Protein AF-A0A1F8EH92-F1 (afdb_monomer)

Mean predicted aligned error: 10.74 Å

Foldseek 3Di:
DDDDDDDDDDDDDDDDDDDDPPPPPPVPPPFDADDPQVPFDFPDKDWFWKQFPNDTAIKIWIKTWDADLVQLKIKIKTFIADRVRHTFKIKIKIFHADADPPGHGDGDAIWIWMWTDDPNGTDTDDTCSPPDDPVVVQVCCCVPGVMHTD

Structure (mmCIF, N/CA/C/O backbone):
data_AF-A0A1F8EH92-F1
#
_entry.id   AF-A0A1F8EH92-F1
#
loop_
_atom_site.group_PDB
_atom_site.id
_atom_site.type_symbol
_atom_site.label_atom_id
_atom_site.label_alt_id
_atom_site.label_comp_id
_atom_site.label_asym_id
_atom_site.label_entity_id
_atom_site.label_seq_id
_atom_site.pdbx_PDB_ins_code
_atom_site.Cartn_x
_atom_site.Cartn_y
_atom_site.Cartn_z
_atom_site.occupancy
_atom_site.B_iso_or_equiv
_atom_site.auth_seq_id
_atom_site.auth_comp_id
_atom_site.auth_asym_id
_atom_site.auth_atom_id
_atom_site.pdbx_PDB_model_num
ATOM 1 N N . MET A 1 1 ? -76.618 -27.020 -15.361 1.00 40.56 1 MET A N 1
ATOM 2 C CA . MET A 1 1 ? -75.660 -28.144 -15.527 1.00 40.56 1 MET A CA 1
ATOM 3 C C . MET A 1 1 ? -74.790 -27.807 -16.740 1.00 40.56 1 MET A C 1
ATOM 5 O O . MET A 1 1 ? -75.367 -27.548 -17.780 1.00 40.56 1 MET A O 1
ATOM 9 N N . LYS A 1 2 ? -73.507 -27.416 -16.582 1.00 40.44 2 LYS A N 1
ATOM 10 C CA . LYS A 1 2 ? -72.281 -28.257 -16.734 1.00 40.44 2 LYS A CA 1
ATOM 11 C C . LYS A 1 2 ? -72.366 -29.180 -17.969 1.00 40.44 2 LYS A C 1
ATOM 13 O O . LYS A 1 2 ? -73.297 -29.967 -17.990 1.00 40.44 2 LYS A O 1
ATOM 18 N N . ARG A 1 3 ? -71.466 -29.241 -18.962 1.00 44.41 3 ARG A N 1
ATOM 19 C CA . ARG A 1 3 ? -70.130 -28.697 -19.355 1.00 44.41 3 ARG A CA 1
ATOM 20 C C . ARG A 1 3 ? -70.090 -28.797 -20.910 1.00 44.41 3 ARG A C 1
ATOM 22 O O . ARG A 1 3 ? -70.975 -29.442 -21.451 1.00 44.41 3 ARG A O 1
ATOM 29 N N . SER A 1 4 ? -69.206 -28.158 -21.683 1.00 43.81 4 SER A N 1
ATOM 30 C CA . SER A 1 4 ? -67.815 -28.574 -22.014 1.00 43.81 4 SER A CA 1
ATOM 31 C C . SER A 1 4 ? -67.431 -27.842 -23.327 1.00 43.81 4 SER A C 1
ATOM 33 O O . SER A 1 4 ? -68.280 -27.801 -24.208 1.00 43.81 4 SER A O 1
ATOM 35 N N . ASN A 1 5 ? -66.313 -27.118 -23.476 1.00 41.47 5 ASN A N 1
ATOM 36 C CA . 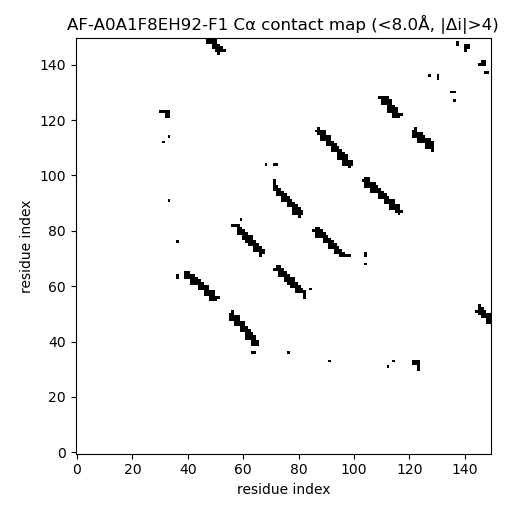ASN A 1 5 ? -64.908 -27.515 -23.751 1.00 41.47 5 ASN A CA 1
ATOM 37 C C . ASN A 1 5 ? -64.457 -27.038 -25.156 1.00 41.47 5 ASN A C 1
ATOM 39 O O . ASN A 1 5 ? -65.300 -26.861 -26.024 1.00 41.47 5 ASN A O 1
ATOM 43 N N . LEU A 1 6 ? -63.125 -26.946 -25.337 1.00 46.62 6 LEU A N 1
ATOM 44 C CA . LEU A 1 6 ? -62.305 -26.528 -26.502 1.00 46.62 6 LEU A CA 1
ATOM 45 C C . LEU A 1 6 ? -62.119 -25.002 -26.624 1.00 46.62 6 LEU A C 1
ATOM 47 O O . LEU A 1 6 ? -63.045 -24.301 -27.002 1.00 46.62 6 LEU A O 1
ATOM 51 N N . PHE A 1 7 ? -61.016 -24.372 -26.185 1.00 43.38 7 PHE A N 1
ATOM 52 C CA . PHE A 1 7 ? -59.586 -24.548 -26.529 1.00 43.38 7 PHE A CA 1
ATOM 53 C C . PHE A 1 7 ? -59.326 -24.610 -28.043 1.00 43.38 7 PHE A C 1
ATOM 55 O O . PHE A 1 7 ? -59.767 -25.555 -28.685 1.00 43.38 7 PHE A O 1
ATOM 62 N N . VAL A 1 8 ? -58.558 -23.649 -28.580 1.00 46.03 8 VAL A N 1
ATOM 63 C CA . VAL A 1 8 ? -57.207 -23.839 -29.167 1.00 46.03 8 VAL A CA 1
ATOM 64 C C . VAL A 1 8 ? -56.755 -22.575 -29.936 1.00 46.03 8 VAL A C 1
ATOM 66 O O . VAL A 1 8 ? -57.496 -22.074 -30.769 1.00 46.03 8 VAL A O 1
ATOM 69 N N . ALA A 1 9 ? -55.526 -22.133 -29.603 1.00 43.91 9 ALA A N 1
ATOM 70 C CA . ALA A 1 9 ? -54.449 -21.470 -30.378 1.00 43.91 9 ALA A CA 1
ATOM 71 C C . ALA A 1 9 ? -54.784 -20.335 -31.376 1.00 43.91 9 ALA A C 1
ATOM 73 O O . ALA A 1 9 ? -55.696 -20.439 -32.178 1.00 43.91 9 ALA A O 1
ATOM 74 N N . GLY A 1 10 ? -54.070 -19.199 -31.381 1.00 36.41 10 GLY A N 1
ATOM 75 C CA . GLY A 1 10 ? -52.621 -19.078 -31.665 1.00 36.41 10 GLY A CA 1
ATOM 76 C C . GLY A 1 10 ? -52.429 -19.078 -33.194 1.00 36.41 10 GLY A C 1
ATOM 77 O O . GLY A 1 10 ? -52.992 -19.935 -33.853 1.00 36.41 10 GLY A O 1
ATOM 78 N N . LEU A 1 11 ? -51.743 -18.166 -33.882 1.00 43.94 11 LEU A N 1
ATOM 79 C CA . LEU A 1 11 ? -50.470 -17.465 -33.678 1.00 43.94 11 LEU A CA 1
ATOM 80 C C . LEU A 1 11 ? -50.428 -16.331 -34.753 1.00 43.94 11 LEU A C 1
ATOM 82 O O . LEU A 1 11 ? -50.978 -16.525 -35.831 1.00 43.94 11 LEU A O 1
ATOM 86 N N . VAL A 1 12 ? -49.947 -15.111 -34.457 1.00 42.78 12 VAL A N 1
ATOM 87 C CA . VAL A 1 12 ? -48.602 -14.572 -34.822 1.00 42.78 12 VAL A CA 1
ATOM 88 C C . VAL A 1 12 ? -48.426 -14.405 -36.349 1.00 42.78 12 VAL A C 1
ATOM 90 O O . VAL A 1 12 ? -48.531 -15.365 -37.092 1.00 42.78 12 VAL A O 1
ATOM 93 N N . SER A 1 13 ? -48.155 -13.224 -36.914 1.00 44.09 13 SER A N 1
ATOM 94 C CA . SER A 1 13 ? -46.849 -12.554 -36.842 1.00 44.09 13 SER A CA 1
ATOM 95 C C . SER A 1 13 ? -46.804 -11.290 -37.714 1.00 44.09 13 SER A C 1
ATOM 97 O O . SER A 1 13 ? -47.633 -11.127 -38.604 1.00 44.09 13 SER A O 1
ATOM 99 N N . ALA A 1 14 ? -45.717 -10.533 -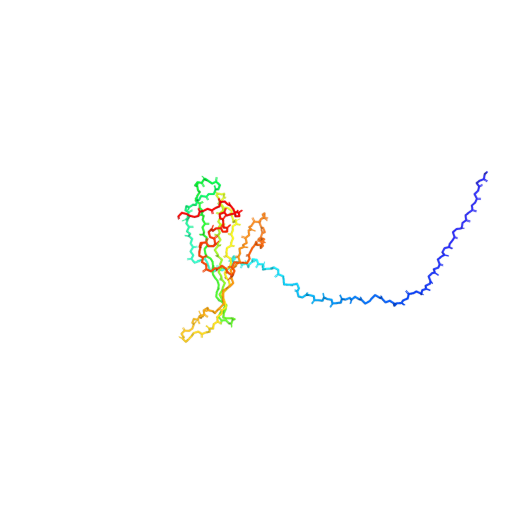37.534 1.00 42.59 14 ALA A N 1
ATOM 100 C CA . ALA A 1 14 ? -45.109 -9.542 -38.432 1.00 42.59 14 ALA A CA 1
ATOM 101 C C . ALA A 1 14 ? -45.285 -8.065 -38.050 1.00 42.59 14 ALA A C 1
ATOM 103 O O . ALA A 1 14 ? -45.955 -7.299 -38.732 1.00 42.59 14 ALA A O 1
ATOM 104 N N . VAL A 1 15 ? -44.534 -7.639 -37.031 1.00 43.12 15 VAL A N 1
ATOM 105 C CA . VAL A 1 15 ? -43.848 -6.340 -37.088 1.00 43.12 15 VAL A CA 1
ATOM 106 C C . VAL A 1 15 ? -42.394 -6.581 -36.691 1.00 43.12 15 VAL A C 1
ATOM 108 O O . VAL A 1 15 ? -42.080 -6.837 -35.531 1.00 43.12 15 VAL A O 1
ATOM 111 N N . LEU A 1 16 ? -41.522 -6.570 -37.695 1.00 45.47 16 LEU A N 1
ATOM 112 C CA . LEU A 1 16 ? -40.070 -6.565 -37.562 1.00 45.47 16 LEU A CA 1
ATOM 113 C C . LEU A 1 16 ? -39.573 -5.183 -38.014 1.00 45.47 16 LEU A C 1
ATOM 115 O O . LEU A 1 16 ? -40.174 -4.597 -38.909 1.00 45.47 16 LEU A O 1
ATOM 119 N N . PHE A 1 17 ? -38.440 -4.756 -37.451 1.00 44.41 17 PHE A 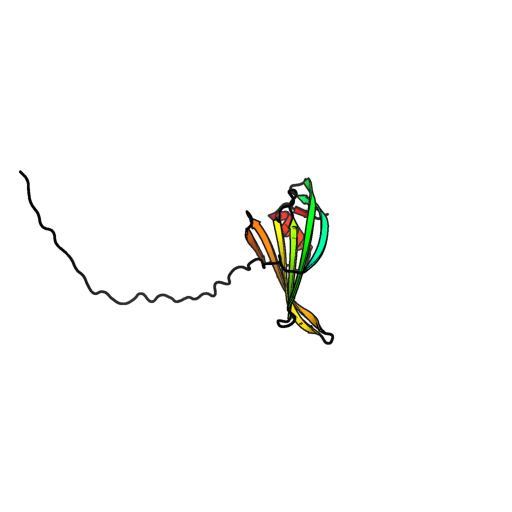N 1
ATOM 120 C CA . PHE A 1 17 ? -37.669 -3.532 -37.728 1.00 44.41 17 PHE A CA 1
ATOM 121 C C . PHE A 1 17 ? -38.098 -2.258 -36.990 1.00 44.41 17 PHE A C 1
ATOM 123 O O . PHE A 1 17 ? -38.925 -1.490 -37.456 1.00 44.41 17 PHE A O 1
ATOM 130 N N . PHE A 1 18 ? -37.469 -2.008 -35.837 1.00 44.91 18 PHE A N 1
ATOM 131 C CA . PHE A 1 18 ? -36.356 -1.050 -35.699 1.00 44.91 18 PHE A CA 1
ATOM 132 C C . PHE A 1 18 ? -35.973 -0.963 -34.212 1.00 44.91 18 PHE A C 1
ATOM 134 O O . PHE A 1 18 ? -36.324 -0.025 -33.507 1.00 44.91 18 PHE A O 1
ATOM 141 N N . ILE A 1 19 ? -35.250 -1.967 -33.712 1.00 50.59 19 ILE A N 1
ATOM 142 C CA . ILE A 1 19 ? -34.486 -1.818 -32.469 1.00 50.59 19 ILE A CA 1
ATOM 143 C C . ILE A 1 19 ? -33.030 -1.912 -32.895 1.00 50.59 19 ILE A C 1
ATOM 145 O O . ILE A 1 19 ? -32.468 -2.997 -32.994 1.00 50.59 19 ILE A O 1
ATOM 149 N N . LEU A 1 20 ? -32.454 -0.767 -33.254 1.00 52.69 20 LEU A N 1
ATOM 150 C CA . LEU A 1 20 ? -31.007 -0.622 -33.310 1.00 52.69 20 LEU A CA 1
ATOM 151 C C . LEU A 1 20 ? -30.522 -0.702 -31.856 1.00 52.69 20 LEU A C 1
ATOM 153 O O . LEU A 1 20 ? -30.857 0.199 -31.082 1.00 52.69 20 LEU A O 1
ATOM 157 N N . PRO A 1 21 ? -29.773 -1.737 -31.431 1.00 53.78 21 PRO A N 1
ATOM 158 C CA . PRO A 1 21 ? -29.035 -1.612 -30.195 1.00 53.78 21 PRO A CA 1
ATOM 159 C C . PRO A 1 21 ? -27.943 -0.586 -30.483 1.00 53.78 21 PRO A C 1
ATOM 161 O O . PRO A 1 21 ? -27.074 -0.805 -31.329 1.00 53.78 21 PRO A O 1
ATOM 164 N N . PHE A 1 22 ? -28.003 0.560 -29.812 1.00 55.34 22 PHE A N 1
ATOM 165 C CA . PHE A 1 22 ? -26.824 1.393 -29.655 1.00 55.34 22 PHE A CA 1
ATOM 166 C C . PHE A 1 22 ? -25.765 0.515 -28.986 1.00 55.34 22 PHE A C 1
ATOM 168 O O . PHE A 1 22 ? -25.780 0.311 -27.775 1.00 55.34 22 PHE A O 1
ATOM 175 N N . LEU A 1 23 ? -24.861 -0.036 -29.796 1.00 48.97 23 LEU A N 1
ATOM 176 C CA . LEU A 1 23 ? -23.581 -0.580 -29.366 1.00 48.97 23 LEU A CA 1
ATOM 177 C C . LEU A 1 23 ? -22.714 0.600 -28.919 1.00 48.97 23 LEU A C 1
ATOM 179 O O . LEU A 1 23 ? -21.704 0.929 -29.533 1.00 48.97 23 LEU A O 1
ATOM 183 N N . ALA A 1 24 ? -23.134 1.268 -27.848 1.00 53.22 24 ALA A N 1
ATOM 184 C CA . ALA A 1 24 ? -22.245 2.075 -27.047 1.00 53.22 24 ALA A CA 1
ATOM 185 C C . ALA A 1 24 ? -21.413 1.087 -26.224 1.00 53.22 24 ALA A C 1
ATOM 187 O O . ALA A 1 24 ? -21.675 0.851 -25.047 1.00 53.22 24 ALA A O 1
ATOM 188 N N . TYR A 1 25 ? -20.409 0.484 -26.862 1.00 49.94 25 TYR A N 1
ATOM 189 C CA . TYR A 1 25 ? -19.232 0.023 -26.141 1.00 49.94 25 TYR A CA 1
ATOM 190 C C . TYR A 1 25 ? -18.531 1.276 -25.612 1.00 49.94 25 TYR A C 1
ATOM 192 O O . TYR A 1 25 ? -17.536 1.738 -26.165 1.00 49.94 25 TYR A O 1
ATOM 200 N N . GLY A 1 26 ? -19.086 1.873 -24.556 1.00 46.97 26 GLY A N 1
ATOM 201 C CA . GLY A 1 26 ? -18.252 2.637 -23.650 1.00 46.97 26 GLY A CA 1
ATOM 202 C C . GLY A 1 26 ? -17.182 1.668 -23.173 1.00 46.97 26 GLY A C 1
ATOM 203 O O . GLY A 1 26 ? -17.513 0.564 -22.734 1.00 46.97 26 GLY A O 1
ATOM 204 N N . GLN A 1 27 ? -15.908 2.030 -23.316 1.00 42.16 27 GLN A N 1
ATOM 205 C CA . GLN A 1 27 ? -14.865 1.382 -22.536 1.00 42.16 2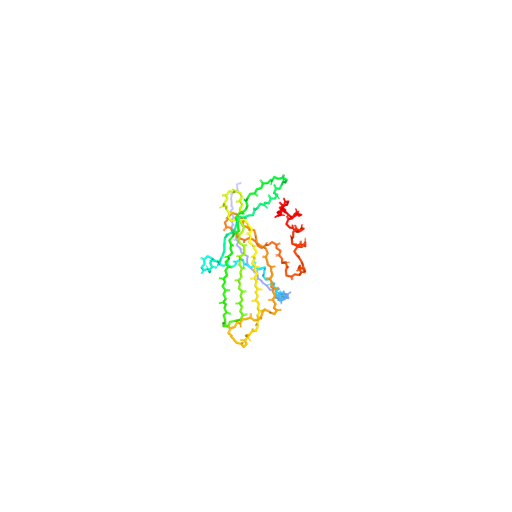7 GLN A CA 1
ATOM 206 C C . GLN A 1 27 ? -15.265 1.580 -21.075 1.00 42.16 27 GLN A C 1
ATOM 208 O O . GLN A 1 27 ? -15.075 2.654 -20.511 1.00 42.16 27 GLN A O 1
ATOM 213 N N . ILE A 1 28 ? -15.897 0.568 -20.482 1.00 46.56 28 ILE A N 1
ATOM 214 C CA . ILE A 1 28 ? -15.993 0.465 -19.037 1.00 46.56 28 ILE A CA 1
ATOM 215 C C . ILE A 1 28 ? -14.537 0.317 -18.621 1.00 46.56 28 ILE A C 1
ATOM 217 O O . ILE A 1 28 ? -13.952 -0.751 -18.792 1.00 46.56 28 ILE A O 1
ATOM 221 N N . SER A 1 29 ? -13.922 1.417 -18.191 1.00 54.84 29 SER A N 1
ATOM 222 C CA . SER A 1 29 ? -12.664 1.348 -17.467 1.00 54.84 29 SER A CA 1
ATOM 223 C C . SER A 1 29 ? -12.973 0.517 -16.233 1.00 54.84 29 SER A C 1
ATOM 225 O O . SER A 1 29 ? -13.663 0.986 -15.331 1.00 54.84 29 SER A O 1
ATOM 227 N N . SER A 1 30 ? -12.593 -0.759 -16.251 1.00 76.31 30 SER A N 1
ATOM 228 C CA . SER A 1 30 ? -12.763 -1.620 -15.090 1.00 76.31 30 SER A CA 1
ATOM 229 C C . SER A 1 30 ? -11.934 -1.031 -13.960 1.00 76.31 30 SER A C 1
ATOM 231 O O . SER A 1 30 ? -10.770 -0.692 -14.179 1.00 76.31 30 SER A O 1
ATOM 233 N N . GLU A 1 31 ? -12.532 -0.901 -12.779 1.00 87.38 31 GLU A N 1
ATOM 234 C CA . GLU A 1 31 ? -11.806 -0.501 -11.575 1.00 87.38 31 GLU A CA 1
ATOM 235 C C . GLU A 1 31 ? -10.555 -1.383 -11.392 1.00 87.38 31 GLU A C 1
ATOM 237 O O . GLU A 1 31 ? -10.595 -2.576 -11.731 1.00 87.38 31 GLU A O 1
ATOM 242 N N . PRO A 1 32 ? -9.444 -0.826 -10.874 1.00 92.31 32 PRO A N 1
ATOM 243 C CA . PRO A 1 32 ? -8.259 -1.607 -10.552 1.00 92.31 32 PRO A CA 1
ATOM 244 C C . PRO A 1 32 ? -8.598 -2.790 -9.642 1.00 92.31 32 PRO A C 1
ATOM 246 O O . PRO A 1 32 ? -9.451 -2.703 -8.760 1.00 92.31 32 PRO A O 1
ATOM 249 N N . VAL A 1 33 ? -7.899 -3.906 -9.834 1.00 94.38 33 VAL A N 1
ATOM 250 C CA . VAL A 1 33 ? -8.045 -5.104 -9.000 1.00 94.38 33 VAL A CA 1
ATOM 251 C C . VAL A 1 33 ? -6.749 -5.324 -8.242 1.00 94.38 33 VAL A C 1
ATOM 253 O O . VAL A 1 33 ? -5.672 -5.263 -8.830 1.00 94.38 33 VAL A O 1
ATOM 256 N N . MET A 1 34 ? -6.862 -5.619 -6.946 1.00 96.81 34 MET A N 1
ATOM 257 C CA . MET A 1 34 ? -5.705 -5.916 -6.109 1.00 96.81 34 MET A CA 1
ATOM 258 C C . MET A 1 34 ? -4.914 -7.094 -6.703 1.00 96.81 34 MET A C 1
ATOM 260 O O . MET A 1 34 ? -5.498 -8.165 -6.914 1.00 96.81 34 MET A O 1
ATOM 264 N N . PRO A 1 35 ? -3.605 -6.943 -6.960 1.00 96.19 35 PRO A N 1
ATOM 265 C CA . PRO A 1 35 ? -2.798 -8.028 -7.497 1.00 96.19 35 PRO A CA 1
ATOM 266 C C . PRO A 1 35 ? -2.612 -9.153 -6.471 1.00 96.19 35 PRO A C 1
ATOM 268 O O . PRO A 1 35 ? -2.607 -8.929 -5.259 1.00 96.19 35 PRO A O 1
ATOM 271 N N . ASP A 1 36 ? -2.396 -10.379 -6.959 1.00 95.94 36 ASP A N 1
ATOM 272 C CA . ASP A 1 36 ? -1.958 -11.500 -6.120 1.00 95.94 36 ASP A CA 1
ATOM 273 C C . ASP A 1 36 ? -0.489 -11.297 -5.706 1.00 95.94 36 ASP A C 1
ATOM 275 O O . ASP A 1 36 ? 0.439 -11.759 -6.374 1.00 95.94 36 ASP A O 1
ATOM 279 N N . TYR A 1 37 ? -0.290 -10.581 -4.599 1.00 96.19 37 TYR A N 1
ATOM 280 C CA . TYR A 1 37 ? 1.023 -10.292 -4.017 1.00 96.19 37 TYR A CA 1
ATOM 281 C C . TYR A 1 37 ? 1.605 -11.456 -3.205 1.00 96.19 37 TYR A C 1
ATOM 283 O O . TYR A 1 37 ? 2.758 -11.396 -2.791 1.00 96.19 37 TYR A O 1
ATOM 291 N N . THR A 1 38 ? 0.854 -12.540 -2.978 1.00 94.69 38 THR A N 1
ATOM 292 C CA . THR A 1 38 ? 1.277 -13.634 -2.078 1.00 94.69 38 THR A CA 1
ATOM 293 C C . THR A 1 38 ? 2.509 -14.395 -2.569 1.00 94.69 38 THR A C 1
ATOM 295 O O . THR A 1 38 ? 3.159 -15.100 -1.801 1.00 94.69 38 THR A O 1
ATOM 298 N N . LYS A 1 39 ? 2.838 -14.247 -3.856 1.00 95.50 39 LYS A N 1
ATOM 299 C CA . LYS A 1 39 ? 4.024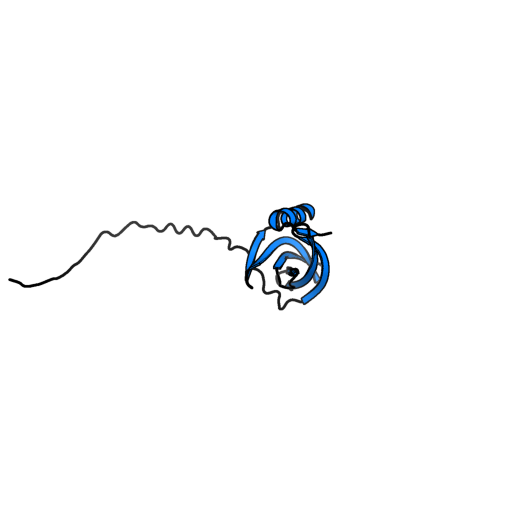 -14.834 -4.492 1.00 95.50 39 LYS A CA 1
ATOM 300 C C . LYS A 1 39 ? 5.187 -13.851 -4.640 1.00 95.50 39 LYS A C 1
ATOM 302 O O . LYS A 1 39 ? 6.203 -14.213 -5.228 1.00 95.50 39 LYS A O 1
ATOM 307 N N . TRP A 1 40 ? 5.014 -12.604 -4.212 1.00 97.50 40 TRP A N 1
ATOM 308 C CA . TRP A 1 40 ? 6.020 -11.558 -4.366 1.00 97.50 40 TRP A CA 1
ATOM 309 C C . TRP A 1 40 ? 7.061 -11.637 -3.256 1.00 97.50 40 TRP A C 1
ATOM 311 O O . TRP A 1 40 ? 6.851 -12.266 -2.217 1.00 97.50 40 TRP A O 1
ATOM 321 N N . GLU A 1 41 ? 8.196 -10.982 -3.475 1.00 96.75 41 GLU A N 1
ATOM 322 C CA . GLU A 1 41 ? 9.231 -10.881 -2.457 1.00 96.75 41 GLU A CA 1
ATOM 323 C C . GLU A 1 41 ? 8.765 -9.928 -1.354 1.00 96.75 41 GLU A C 1
ATOM 325 O O . GLU A 1 41 ? 8.441 -8.770 -1.625 1.00 96.75 41 GLU A O 1
ATOM 330 N N . LYS A 1 42 ? 8.731 -10.415 -0.108 1.00 97.81 42 LYS A N 1
ATOM 331 C CA . LYS A 1 42 ? 8.561 -9.561 1.069 1.00 97.81 42 LYS A CA 1
ATOM 332 C C . LYS A 1 42 ? 9.899 -8.892 1.368 1.00 97.81 42 LYS A C 1
ATOM 334 O O . LYS A 1 42 ? 10.847 -9.568 1.759 1.00 97.81 42 LYS A O 1
ATOM 339 N N . LEU A 1 43 ? 9.959 -7.579 1.195 1.00 96.75 43 LEU A N 1
ATOM 340 C CA . LEU A 1 43 ? 11.175 -6.790 1.377 1.00 96.75 43 LEU A CA 1
ATOM 341 C C . LEU A 1 43 ? 11.316 -6.246 2.801 1.00 96.75 43 LEU A C 1
ATOM 343 O O . LEU A 1 43 ? 12.437 -6.086 3.277 1.00 96.75 43 LEU A O 1
ATOM 347 N N . ASP A 1 44 ? 10.201 -5.955 3.477 1.00 96.19 44 ASP A N 1
ATOM 348 C CA . ASP A 1 44 ? 10.231 -5.359 4.815 1.00 96.19 44 ASP A CA 1
ATOM 349 C C . ASP A 1 44 ? 8.974 -5.678 5.643 1.00 96.19 44 ASP A C 1
ATOM 351 O O . ASP A 1 44 ? 7.945 -6.121 5.123 1.00 96.19 44 ASP A O 1
ATOM 355 N N . SER A 1 45 ? 9.077 -5.469 6.954 1.00 96.81 45 SER A N 1
ATOM 356 C CA . SER A 1 45 ? 8.000 -5.597 7.931 1.00 96.81 45 SER A CA 1
ATOM 357 C C . SER A 1 45 ? 8.244 -4.637 9.088 1.00 96.81 45 SER A C 1
ATOM 359 O O . SER A 1 45 ? 9.284 -4.717 9.745 1.00 96.81 45 SER A O 1
ATOM 361 N N . ARG A 1 46 ? 7.291 -3.749 9.370 1.00 96.25 46 ARG A N 1
ATOM 362 C CA . ARG A 1 46 ? 7.455 -2.711 10.396 1.00 96.25 46 ARG A CA 1
ATOM 363 C C . ARG A 1 46 ? 6.180 -2.526 11.198 1.00 96.25 46 ARG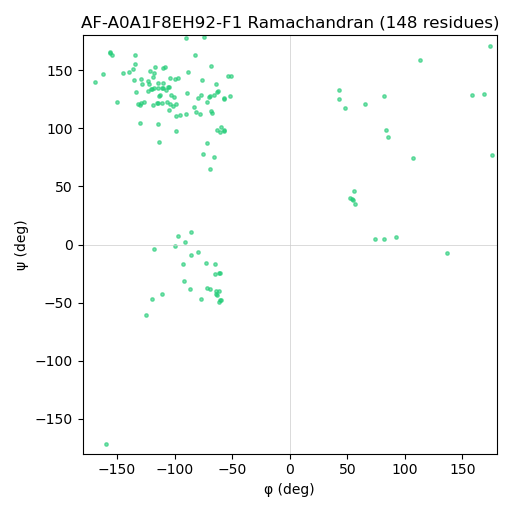 A C 1
ATOM 365 O O . ARG A 1 46 ? 5.090 -2.684 10.667 1.00 96.25 46 ARG A O 1
ATOM 372 N N . ASN A 1 47 ? 6.335 -2.170 12.468 1.00 94.94 47 ASN A N 1
ATOM 373 C CA . ASN A 1 47 ? 5.218 -1.726 13.294 1.00 94.94 47 ASN A CA 1
ATOM 374 C C . ASN A 1 47 ? 5.211 -0.199 13.358 1.00 94.94 47 ASN A C 1
ATOM 376 O O . ASN A 1 47 ? 6.278 0.415 13.447 1.00 94.94 47 ASN A O 1
ATOM 380 N N . TYR A 1 48 ? 4.019 0.387 13.343 1.00 91.00 48 TYR A N 1
ATOM 381 C CA . TYR A 1 48 ? 3.809 1.818 13.515 1.00 91.00 48 TYR A CA 1
ATOM 382 C C . TYR A 1 48 ? 2.777 2.071 14.597 1.00 91.00 48 TYR A C 1
ATOM 384 O O . TYR A 1 48 ? 1.707 1.457 14.615 1.00 91.00 48 TYR A O 1
ATOM 392 N N . THR A 1 49 ? 3.057 3.059 15.436 1.00 94.62 49 THR A N 1
ATOM 393 C CA . THR A 1 49 ? 2.044 3.615 16.318 1.00 94.62 49 THR A CA 1
ATOM 394 C C . THR A 1 49 ? 1.132 4.539 15.511 1.00 94.62 49 THR A C 1
ATOM 396 O O . THR A 1 49 ? 1.592 5.457 14.830 1.00 94.62 49 THR A O 1
ATOM 399 N N . ALA A 1 50 ? -0.175 4.331 15.617 1.00 94.69 50 ALA A N 1
ATOM 400 C CA . ALA A 1 50 ? -1.183 5.182 15.003 1.00 94.69 50 ALA A CA 1
ATOM 401 C C . ALA A 1 50 ? -2.311 5.493 15.992 1.00 94.69 50 ALA A C 1
ATOM 403 O O . ALA A 1 50 ? -2.480 4.818 17.004 1.00 94.69 50 ALA A O 1
ATOM 404 N N . VAL A 1 51 ? -3.099 6.520 15.697 1.00 96.44 51 VAL A N 1
ATOM 405 C CA . VAL A 1 51 ? -4.343 6.835 16.398 1.00 96.44 51 VAL A CA 1
ATOM 406 C C . VAL A 1 51 ? -5.499 6.417 15.503 1.00 96.44 51 VAL A C 1
ATOM 408 O O . VAL A 1 51 ? -5.679 6.992 14.434 1.00 96.44 51 VAL A O 1
ATOM 411 N N . LEU A 1 52 ? -6.293 5.441 15.937 1.00 95.25 52 LEU A N 1
ATOM 412 C CA . LEU A 1 52 ? -7.521 5.026 15.264 1.00 95.25 52 LEU A CA 1
ATOM 413 C C . LEU A 1 52 ? -8.709 5.328 16.168 1.00 95.25 52 LEU A C 1
ATOM 415 O O . LEU A 1 52 ? -8.787 4.838 17.295 1.00 95.25 52 LEU A O 1
ATOM 419 N N . ASN A 1 53 ? -9.649 6.136 15.685 1.00 95.69 53 ASN A N 1
ATOM 420 C CA . ASN A 1 53 ? -10.805 6.558 16.479 1.00 95.69 53 ASN A CA 1
ATOM 421 C C . ASN A 1 53 ? -10.432 7.207 17.821 1.00 95.69 53 ASN A C 1
ATOM 423 O O . ASN A 1 53 ? -11.087 6.987 18.839 1.00 95.69 53 ASN A O 1
ATOM 427 N N . GLY A 1 54 ? -9.355 7.997 17.823 1.00 95.25 54 GLY A N 1
ATOM 428 C CA . GLY A 1 54 ? -8.837 8.656 19.024 1.00 95.25 54 GLY A CA 1
ATOM 429 C C . GLY A 1 54 ? -8.106 7.728 20.001 1.00 95.25 54 GLY A C 1
ATOM 430 O O . GLY A 1 54 ? -7.722 8.182 21.077 1.00 95.25 54 GLY A O 1
ATOM 431 N N . LYS A 1 55 ? -7.907 6.448 19.657 1.00 95.69 55 LYS A N 1
ATOM 432 C CA . LYS A 1 55 ? -7.184 5.471 20.476 1.00 95.69 55 LYS A CA 1
ATOM 433 C C . LYS A 1 55 ? -5.848 5.113 19.835 1.00 95.69 55 LYS A C 1
ATOM 435 O O . LYS A 1 55 ? -5.798 4.796 18.651 1.00 95.69 55 LYS A O 1
ATOM 440 N N . ASP A 1 56 ? -4.799 5.085 20.646 1.00 95.62 56 ASP A N 1
ATOM 441 C CA . ASP A 1 56 ? -3.496 4.578 20.227 1.00 95.62 56 ASP A CA 1
ATOM 442 C C . ASP A 1 56 ? -3.562 3.072 19.938 1.00 95.62 56 ASP A C 1
ATOM 444 O O . ASP A 1 56 ? -4.042 2.280 20.759 1.00 95.62 56 ASP A O 1
ATOM 448 N N . ILE A 1 57 ? -3.076 2.693 18.761 1.00 95.19 57 ILE A N 1
ATOM 449 C CA . ILE A 1 57 ? -2.951 1.318 18.292 1.00 95.19 57 ILE A CA 1
ATOM 450 C C . ILE A 1 57 ? -1.574 1.104 17.662 1.00 95.19 57 ILE A C 1
ATOM 452 O O . ILE A 1 57 ? -0.946 2.043 17.176 1.00 95.19 57 ILE A O 1
ATOM 456 N N . GLU A 1 58 ? -1.127 -0.146 17.650 1.00 95.12 58 GLU A N 1
ATOM 457 C CA . GLU A 1 58 ? 0.031 -0.586 16.875 1.00 95.12 58 GLU A CA 1
ATOM 458 C C . GLU A 1 58 ? -0.479 -1.275 15.610 1.00 95.12 58 GLU A C 1
ATOM 460 O O . GLU A 1 58 ? -1.314 -2.179 15.688 1.00 95.12 58 GLU A O 1
ATOM 465 N N . LEU A 1 59 ? 0.002 -0.832 14.453 1.00 95.62 59 LEU A N 1
ATOM 466 C CA . LEU A 1 59 ? -0.306 -1.411 13.151 1.00 95.62 59 LEU A CA 1
ATOM 467 C C . LEU A 1 59 ? 0.940 -2.093 12.595 1.00 95.62 59 LEU A C 1
ATOM 469 O O . LEU A 1 59 ? 2.019 -1.504 12.603 1.00 95.62 59 LEU A O 1
ATOM 473 N N . LEU A 1 60 ? 0.776 -3.302 12.065 1.00 97.06 60 LEU A N 1
ATOM 474 C CA . LEU A 1 60 ? 1.810 -3.979 11.289 1.00 97.06 60 LEU A CA 1
ATOM 475 C C . LEU A 1 60 ? 1.665 -3.594 9.814 1.00 97.06 60 LEU A C 1
ATOM 477 O O . LEU A 1 60 ? 0.580 -3.711 9.244 1.00 97.06 60 LEU A O 1
ATOM 481 N N . GLU A 1 61 ? 2.767 -3.193 9.195 1.00 97.19 61 GLU A N 1
ATOM 482 C CA . GLU A 1 61 ? 2.920 -3.062 7.750 1.00 97.19 61 GLU A CA 1
ATOM 483 C C . GLU A 1 61 ? 3.863 -4.147 7.228 1.00 97.19 61 GLU A C 1
ATOM 485 O O . GLU A 1 61 ? 4.916 -4.426 7.814 1.00 97.19 61 GLU A O 1
ATOM 490 N N . GLU A 1 62 ? 3.518 -4.725 6.085 1.00 98.25 62 GLU A N 1
ATOM 491 C CA . GLU A 1 62 ? 4.397 -5.591 5.310 1.00 98.25 62 GLU A CA 1
ATOM 492 C C . GLU A 1 62 ? 4.547 -5.049 3.892 1.00 98.25 62 GLU A C 1
ATOM 494 O O . GLU A 1 62 ? 3.558 -4.729 3.231 1.00 98.25 62 GLU A O 1
ATOM 499 N N . PHE A 1 63 ? 5.789 -4.972 3.416 1.00 98.25 63 PHE A N 1
ATOM 500 C CA . PHE A 1 63 ? 6.101 -4.453 2.091 1.00 98.25 63 PHE A CA 1
ATOM 501 C C . PHE A 1 63 ? 6.487 -5.584 1.142 1.00 98.25 63 PHE A C 1
ATOM 503 O O . PHE A 1 63 ? 7.444 -6.323 1.392 1.00 98.25 63 PHE A O 1
ATOM 510 N N . TYR A 1 64 ? 5.754 -5.692 0.037 1.00 98.50 64 TYR A N 1
ATOM 511 C CA . TYR A 1 64 ? 5.960 -6.677 -1.018 1.00 98.50 64 TYR A CA 1
ATOM 512 C C . TYR A 1 64 ? 6.281 -5.989 -2.335 1.00 98.50 64 TYR A C 1
ATOM 514 O O . TYR A 1 64 ? 5.688 -4.961 -2.658 1.00 98.50 64 TYR A O 1
ATOM 522 N N . GLN A 1 65 ? 7.155 -6.587 -3.140 1.00 97.69 65 GLN A N 1
ATOM 523 C CA . GLN A 1 65 ? 7.492 -6.046 -4.451 1.00 97.69 65 GLN A CA 1
ATOM 524 C C . GLN A 1 65 ? 7.752 -7.145 -5.477 1.00 97.69 65 GLN A C 1
ATOM 526 O O . GLN A 1 65 ? 8.293 -8.210 -5.177 1.00 97.69 65 GLN A O 1
ATOM 531 N N . ILE A 1 66 ? 7.410 -6.845 -6.725 1.00 96.88 66 ILE A N 1
ATOM 532 C CA . ILE A 1 66 ? 7.856 -7.591 -7.895 1.00 96.88 66 ILE A CA 1
ATOM 533 C C . ILE A 1 66 ? 8.296 -6.621 -8.990 1.00 96.88 66 ILE A C 1
ATOM 535 O O . ILE A 1 66 ? 7.675 -5.578 -9.214 1.00 96.88 66 ILE A O 1
ATOM 539 N N . THR A 1 67 ? 9.360 -6.986 -9.699 1.00 95.12 67 THR A N 1
ATOM 540 C CA . THR A 1 67 ? 9.873 -6.222 -10.839 1.00 95.12 67 THR A CA 1
ATOM 541 C C . THR A 1 67 ? 9.814 -7.075 -12.096 1.00 95.12 67 THR A C 1
ATOM 543 O O . THR A 1 67 ? 10.448 -8.125 -12.180 1.00 95.12 67 THR A O 1
ATOM 546 N N . ASP A 1 68 ? 9.077 -6.598 -13.092 1.00 94.31 68 ASP A N 1
ATOM 547 C CA . ASP A 1 68 ? 9.029 -7.153 -14.435 1.00 94.31 68 ASP A CA 1
ATOM 548 C C . ASP A 1 68 ? 9.947 -6.338 -15.352 1.00 94.31 68 ASP A C 1
ATOM 550 O O . ASP A 1 68 ? 9.590 -5.277 -15.869 1.00 94.31 68 ASP A O 1
ATOM 554 N N . PHE A 1 69 ? 11.159 -6.847 -15.560 1.00 92.31 69 PHE A N 1
ATOM 555 C CA . PHE A 1 69 ? 12.149 -6.212 -16.430 1.00 92.31 69 PHE A CA 1
ATOM 556 C C . PHE A 1 69 ? 11.827 -6.328 -17.925 1.00 92.31 69 PHE A C 1
ATOM 558 O O . PHE A 1 69 ? 12.428 -5.603 -18.717 1.00 92.31 69 PHE A O 1
ATOM 565 N N . VAL A 1 70 ? 10.919 -7.226 -18.325 1.00 92.31 70 VAL A N 1
ATOM 566 C CA . VAL A 1 70 ? 10.503 -7.371 -19.728 1.00 92.31 70 VAL A CA 1
ATOM 567 C C . VAL A 1 70 ? 9.543 -6.245 -20.087 1.00 92.31 70 VAL A C 1
ATOM 569 O O . VAL A 1 70 ? 9.741 -5.571 -21.095 1.00 92.31 70 VAL A O 1
ATOM 572 N N . ASN A 1 71 ? 8.553 -6.004 -19.227 1.00 93.81 71 ASN A N 1
ATOM 573 C CA . ASN A 1 71 ? 7.561 -4.946 -19.416 1.00 93.81 71 ASN A CA 1
ATOM 574 C C . ASN A 1 71 ? 7.964 -3.608 -18.775 1.00 93.81 71 ASN A C 1
ATOM 576 O O . ASN A 1 71 ? 7.195 -2.653 -18.825 1.00 93.81 71 ASN A O 1
ATOM 580 N N . LEU A 1 72 ? 9.160 -3.536 -18.177 1.00 95.44 72 LEU A N 1
ATOM 581 C CA . LEU A 1 72 ? 9.682 -2.358 -17.474 1.00 95.44 72 LEU A CA 1
ATOM 582 C C . LEU A 1 72 ? 8.697 -1.829 -16.417 1.00 95.44 72 LEU A C 1
ATOM 584 O O . LEU A 1 72 ? 8.531 -0.620 -16.251 1.00 95.44 72 LEU A O 1
ATOM 588 N N . LYS A 1 73 ? 8.049 -2.758 -15.705 1.00 94.94 73 LYS A N 1
ATOM 589 C CA . LYS A 1 73 ? 7.042 -2.479 -14.682 1.00 94.94 73 LYS A CA 1
ATOM 590 C C . LYS A 1 73 ? 7.548 -2.918 -13.316 1.00 94.94 73 LYS A C 1
ATOM 592 O O . LYS A 1 73 ? 8.113 -4.001 -13.170 1.00 94.94 73 LYS A O 1
ATOM 597 N N . ARG A 1 74 ? 7.302 -2.111 -12.295 1.00 95.69 74 ARG A N 1
ATOM 598 C CA . ARG A 1 74 ? 7.462 -2.488 -10.892 1.00 95.69 74 ARG A CA 1
ATOM 599 C C . ARG A 1 74 ? 6.109 -2.388 -10.222 1.00 95.69 74 ARG A C 1
ATOM 601 O O . ARG A 1 74 ? 5.373 -1.436 -10.448 1.00 95.69 74 ARG A O 1
ATOM 608 N N . ASN A 1 75 ? 5.768 -3.392 -9.434 1.00 97.12 75 ASN A N 1
ATOM 609 C CA . ASN A 1 75 ? 4.580 -3.339 -8.603 1.00 97.12 75 ASN A CA 1
ATOM 610 C C . ASN A 1 75 ? 5.011 -3.534 -7.166 1.00 97.12 75 ASN A C 1
ATOM 612 O O . ASN A 1 75 ? 5.847 -4.394 -6.877 1.00 97.12 75 ASN A O 1
ATOM 616 N N . SER A 1 76 ? 4.422 -2.754 -6.275 1.00 97.88 76 SER A N 1
ATOM 617 C CA . SER A 1 76 ? 4.615 -2.933 -4.850 1.00 97.88 76 SER A CA 1
ATOM 618 C C . SER A 1 76 ? 3.304 -2.832 -4.091 1.00 97.88 76 SER A C 1
ATOM 620 O O . SER A 1 76 ? 2.354 -2.193 -4.541 1.00 97.88 76 SER A O 1
ATOM 622 N N . VAL A 1 77 ? 3.243 -3.529 -2.964 1.00 98.38 77 VAL A N 1
ATOM 623 C CA . VAL A 1 77 ? 2.097 -3.549 -2.062 1.00 98.38 77 VAL A CA 1
ATOM 624 C C . VAL A 1 77 ? 2.608 -3.290 -0.655 1.00 98.38 77 VAL A C 1
ATOM 626 O O . VAL A 1 77 ? 3.403 -4.071 -0.137 1.00 98.38 77 VAL A O 1
ATOM 629 N N . ASN A 1 78 ? 2.122 -2.216 -0.037 1.00 97.31 78 ASN A N 1
ATOM 630 C CA . ASN A 1 78 ? 2.224 -2.011 1.405 1.00 97.31 78 ASN A CA 1
ATOM 631 C C . ASN A 1 78 ? 0.928 -2.512 2.034 1.00 97.31 78 ASN A C 1
ATOM 633 O O . ASN A 1 78 ? -0.141 -1.947 1.794 1.00 97.31 78 ASN A O 1
ATOM 637 N N . LEU A 1 79 ? 1.015 -3.605 2.782 1.00 98.06 79 LEU A N 1
ATOM 638 C CA . LEU A 1 79 ? -0.115 -4.266 3.412 1.00 98.06 79 LEU A CA 1
ATOM 639 C C . LEU A 1 79 ? -0.179 -3.893 4.889 1.00 98.06 79 LEU A C 1
ATOM 641 O O . LEU A 1 79 ? 0.731 -4.222 5.641 1.00 98.06 79 LEU A O 1
ATOM 645 N N . ILE A 1 80 ? -1.271 -3.263 5.306 1.00 97.25 80 ILE A N 1
ATOM 646 C CA . ILE A 1 80 ? -1.509 -2.844 6.686 1.00 97.25 80 ILE A CA 1
ATOM 647 C C . ILE A 1 80 ? -2.499 -3.807 7.338 1.00 97.25 80 ILE A C 1
ATOM 649 O O . ILE A 1 80 ? -3.599 -4.048 6.824 1.00 97.25 80 ILE A O 1
ATOM 653 N N . TYR A 1 81 ? -2.120 -4.321 8.501 1.00 96.94 81 TYR A N 1
ATOM 654 C CA . TYR A 1 81 ? -2.944 -5.184 9.337 1.00 96.94 81 TYR A CA 1
ATOM 655 C C . TYR A 1 81 ? -3.636 -4.371 10.430 1.00 96.94 81 TYR A C 1
ATOM 657 O O . TYR A 1 81 ? -3.052 -3.439 10.975 1.00 96.94 81 TYR A O 1
ATOM 665 N N . ASN A 1 82 ? -4.876 -4.728 10.765 1.00 93.12 82 ASN A N 1
ATOM 666 C CA . ASN A 1 82 ? -5.594 -4.123 11.887 1.00 93.12 82 ASN A CA 1
ATOM 667 C C . ASN A 1 82 ? -5.085 -4.622 13.254 1.00 93.12 82 ASN A C 1
ATOM 669 O O . ASN A 1 82 ? -4.217 -5.487 13.341 1.00 93.12 82 ASN A O 1
ATOM 673 N N . ASP A 1 83 ? -5.668 -4.099 14.332 1.00 89.44 83 ASP A N 1
ATOM 674 C CA . ASP A 1 83 ? -5.344 -4.452 15.722 1.00 89.44 83 ASP A CA 1
ATOM 675 C C . ASP A 1 83 ? -5.583 -5.936 16.063 1.00 89.44 83 ASP A C 1
ATOM 677 O O . ASP A 1 83 ? -4.935 -6.490 16.949 1.00 89.44 83 ASP A O 1
ATOM 681 N N . ALA A 1 84 ? -6.475 -6.603 15.329 1.00 92.19 84 ALA A N 1
ATOM 682 C CA . ALA A 1 84 ? -6.700 -8.045 15.393 1.00 92.19 84 ALA A CA 1
ATOM 683 C C . ALA A 1 84 ? -5.746 -8.859 14.490 1.00 92.19 84 ALA A C 1
ATOM 685 O O . ALA A 1 84 ? -5.961 -10.057 14.298 1.00 92.19 84 ALA A O 1
ATOM 686 N N . ASN A 1 85 ? -4.712 -8.221 13.933 1.00 92.50 85 ASN A N 1
ATOM 687 C CA . ASN A 1 85 ? -3.716 -8.797 13.031 1.00 92.50 85 ASN A CA 1
ATOM 688 C C . ASN A 1 85 ? -4.312 -9.443 11.766 1.00 92.50 85 ASN A C 1
ATOM 690 O O . ASN A 1 85 ? -3.812 -10.451 11.265 1.00 92.50 85 ASN A O 1
ATOM 694 N N . ASN A 1 86 ? -5.394 -8.866 11.241 1.00 95.44 86 ASN A N 1
ATOM 695 C CA . ASN A 1 86 ? -5.971 -9.251 9.954 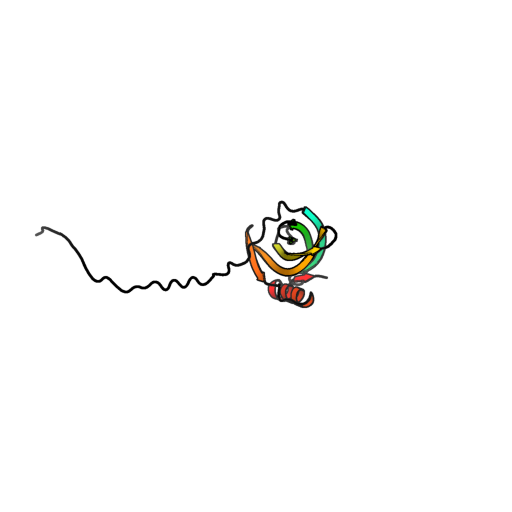1.00 95.44 86 ASN A CA 1
ATOM 696 C C . ASN A 1 86 ? -5.607 -8.216 8.883 1.00 95.44 86 ASN A C 1
ATOM 698 O O . ASN A 1 86 ? -5.629 -7.020 9.189 1.00 95.44 86 ASN A O 1
ATOM 702 N N . PRO A 1 87 ? -5.343 -8.635 7.629 1.00 96.75 87 PRO A N 1
ATOM 703 C CA . PRO A 1 87 ? -5.173 -7.713 6.512 1.00 96.75 87 PRO A CA 1
ATOM 704 C C . PRO A 1 87 ? -6.351 -6.742 6.429 1.00 96.75 87 PRO A C 1
ATOM 706 O O . PRO A 1 87 ? -7.502 -7.181 6.405 1.00 96.75 87 PRO A O 1
ATOM 709 N N . TRP A 1 88 ? -6.074 -5.442 6.384 1.00 97.25 88 TRP A N 1
ATOM 710 C CA . TRP A 1 88 ? -7.111 -4.413 6.398 1.00 97.25 88 TRP A CA 1
ATOM 711 C C . TRP A 1 88 ? -6.998 -3.461 5.215 1.00 97.25 88 TRP A C 1
ATOM 713 O O . TRP A 1 88 ? -7.918 -3.408 4.402 1.00 97.25 88 TRP A O 1
ATOM 723 N N . LEU A 1 89 ? -5.884 -2.746 5.086 1.00 97.44 89 LEU A N 1
ATOM 724 C CA . LEU A 1 89 ? -5.658 -1.803 3.992 1.00 97.44 89 LEU A CA 1
ATOM 725 C C . LEU A 1 89 ? -4.463 -2.257 3.167 1.00 97.44 89 LEU A C 1
ATOM 727 O O . LEU A 1 89 ? -3.517 -2.829 3.701 1.00 97.44 89 LEU A O 1
ATOM 731 N N . ALA A 1 90 ? -4.497 -1.990 1.869 1.00 97.88 90 ALA A N 1
ATOM 732 C CA . ALA A 1 90 ? -3.344 -2.182 1.011 1.00 97.88 90 ALA A CA 1
ATOM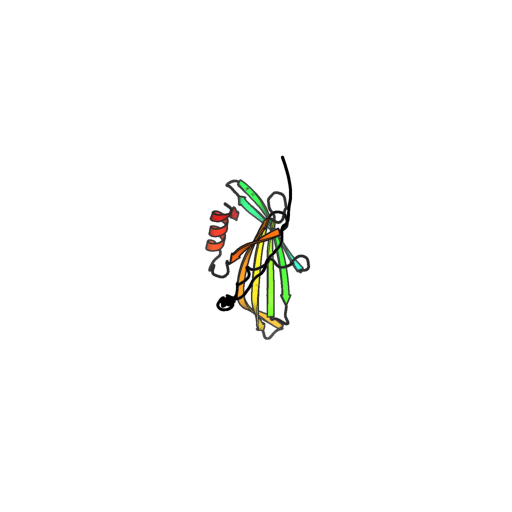 733 C C . ALA A 1 90 ? -3.148 -0.967 0.110 1.00 97.88 90 ALA A C 1
ATOM 735 O O . ALA A 1 90 ? -4.093 -0.515 -0.539 1.00 97.88 90 ALA A O 1
ATOM 736 N N . LEU A 1 91 ? -1.917 -0.465 0.064 1.00 97.25 91 LEU A N 1
ATOM 737 C CA . LEU A 1 91 ? -1.485 0.521 -0.915 1.00 97.25 91 LEU A CA 1
ATOM 738 C C . LEU A 1 91 ? -0.745 -0.212 -2.029 1.00 97.25 91 LEU A C 1
ATOM 740 O O . LEU A 1 91 ? 0.348 -0.735 -1.807 1.00 97.25 91 LEU A O 1
ATOM 744 N N . HIS A 1 92 ? -1.345 -0.263 -3.210 1.00 97.94 92 HIS A N 1
ATOM 745 C CA . HIS A 1 92 ? -0.739 -0.841 -4.401 1.00 97.94 92 HIS A CA 1
ATOM 746 C C . HIS A 1 92 ? -0.166 0.278 -5.258 1.00 97.94 92 HIS A C 1
ATOM 748 O O . HIS A 1 92 ? -0.888 1.177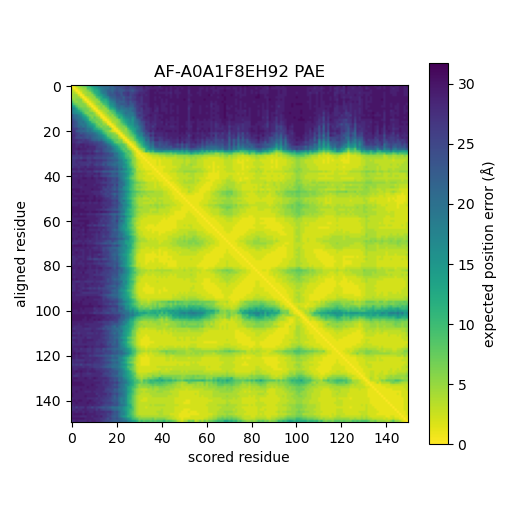 -5.680 1.00 97.94 92 HIS A O 1
ATOM 754 N N . ILE A 1 93 ? 1.137 0.214 -5.504 1.00 96.50 93 ILE A N 1
ATOM 755 C CA . ILE A 1 93 ? 1.848 1.164 -6.349 1.00 96.50 93 ILE A CA 1
ATOM 756 C C . ILE A 1 93 ? 2.284 0.428 -7.612 1.00 96.50 93 ILE A C 1
ATOM 758 O O . ILE A 1 93 ? 3.013 -0.567 -7.541 1.00 96.50 93 ILE A O 1
ATOM 762 N N . GLU A 1 94 ? 1.839 0.920 -8.762 1.00 96.44 94 GLU A N 1
ATOM 763 C CA . GLU A 1 94 ? 2.304 0.500 -10.077 1.00 96.44 94 GLU A CA 1
ATOM 764 C C . GLU A 1 94 ? 3.233 1.558 -10.649 1.00 96.44 94 GLU A C 1
ATOM 766 O O . GLU A 1 94 ? 2.836 2.697 -10.869 1.00 96.44 94 GLU A O 1
ATOM 771 N N . GLU A 1 95 ? 4.465 1.175 -10.939 1.00 95.44 95 GLU A N 1
ATOM 772 C CA . GLU A 1 95 ? 5.425 2.033 -11.610 1.00 95.44 95 GLU A CA 1
ATOM 773 C C . GLU A 1 95 ? 5.728 1.458 -12.989 1.00 95.44 95 GLU A C 1
ATOM 775 O O . GLU A 1 95 ? 6.106 0.290 -13.119 1.00 95.44 95 GLU A O 1
ATOM 780 N N . THR A 1 96 ? 5.599 2.277 -14.026 1.00 95.62 96 THR A N 1
ATOM 781 C CA . THR A 1 96 ? 6.111 1.964 -15.364 1.00 95.62 96 THR A CA 1
ATOM 782 C C . THR A 1 96 ? 7.312 2.848 -15.648 1.00 95.62 96 THR A C 1
ATOM 784 O O . THR A 1 96 ? 7.469 3.936 -15.082 1.00 95.62 96 THR A O 1
ATOM 787 N N . GLY A 1 97 ? 8.213 2.375 -16.500 1.00 94.25 97 GLY A N 1
ATOM 788 C CA . GLY A 1 97 ? 9.463 3.078 -16.697 1.00 94.25 97 GLY A CA 1
ATOM 789 C C . GLY A 1 97 ? 10.186 2.765 -17.986 1.00 94.25 97 GLY A C 1
ATOM 790 O O . GLY A 1 97 ? 9.691 2.091 -18.886 1.00 94.25 97 GLY A O 1
ATOM 791 N N . GLU A 1 98 ? 11.407 3.277 -18.057 1.00 93.44 98 GLU A N 1
ATOM 792 C CA . GLU A 1 98 ? 12.346 2.974 -19.129 1.00 93.44 98 GLU A CA 1
ATOM 793 C C . GLU A 1 98 ? 13.595 2.278 -18.597 1.00 93.44 98 GLU A C 1
ATOM 795 O O . GLU A 1 98 ? 14.000 2.448 -17.445 1.00 93.44 98 GLU A O 1
ATOM 800 N N . LYS A 1 99 ? 14.226 1.478 -19.456 1.00 91.31 99 LYS A N 1
ATOM 801 C CA . LYS A 1 99 ? 15.457 0.780 -19.106 1.00 91.31 99 LYS A CA 1
ATOM 802 C C . LYS A 1 99 ? 16.601 1.780 -18.953 1.00 91.31 99 LYS A C 1
ATOM 804 O O . LYS A 1 99 ? 16.893 2.535 -19.876 1.00 91.31 99 LYS A O 1
ATOM 809 N N . GLN A 1 100 ? 17.296 1.727 -17.822 1.00 90.19 100 GLN A N 1
ATOM 810 C CA . GLN A 1 100 ? 18.504 2.517 -17.594 1.00 90.19 100 GLN A CA 1
ATOM 811 C C . GLN A 1 100 ? 19.762 1.789 -18.077 1.00 90.19 100 GLN A C 1
ATOM 813 O O . GLN A 1 100 ? 19.874 0.558 -17.997 1.00 90.19 100 GLN A O 1
ATOM 818 N N . SER A 1 101 ? 20.750 2.571 -18.518 1.00 80.19 101 SER A N 1
ATOM 819 C CA . SER A 1 101 ? 22.122 2.114 -18.760 1.00 80.19 101 SER A CA 1
ATOM 820 C C . SER A 1 101 ? 22.718 1.592 -17.449 1.00 80.19 101 SER A C 1
ATOM 822 O O . SER A 1 101 ? 23.153 2.371 -16.610 1.00 80.19 101 SER A O 1
ATOM 824 N N . GLY A 1 102 ? 22.675 0.275 -17.243 1.00 82.19 102 GLY A N 1
ATOM 825 C CA . GLY A 1 102 ? 23.029 -0.368 -15.969 1.00 82.19 102 GLY A CA 1
ATOM 826 C C . GLY A 1 102 ? 22.064 -1.472 -15.530 1.00 82.19 102 GLY A C 1
ATOM 827 O O . GLY A 1 102 ? 22.359 -2.187 -14.582 1.00 82.19 102 GLY A O 1
ATOM 828 N N . GLY A 1 103 ? 20.940 -1.655 -16.236 1.00 78.75 103 GLY A N 1
ATOM 829 C CA . GLY A 1 103 ? 20.020 -2.776 -16.002 1.00 78.75 103 GLY A CA 1
ATOM 830 C C . GLY A 1 103 ? 18.874 -2.490 -15.025 1.00 78.75 103 GLY A C 1
ATOM 831 O O . GLY A 1 103 ? 18.123 -3.406 -14.713 1.00 78.75 103 GLY A O 1
ATOM 832 N N . GLY A 1 104 ? 18.712 -1.240 -14.577 1.00 84.69 104 GLY A N 1
ATOM 833 C CA . GLY A 1 104 ? 17.573 -0.791 -13.768 1.00 84.69 104 GLY A CA 1
ATOM 834 C C . GLY A 1 104 ? 16.391 -0.269 -14.594 1.00 84.69 104 GLY A C 1
ATOM 835 O O . GLY A 1 104 ? 16.464 -0.167 -15.821 1.00 84.69 104 GLY A O 1
ATOM 836 N N . ILE A 1 105 ? 15.312 0.097 -13.897 1.00 88.06 105 ILE A N 1
ATOM 837 C CA . ILE A 1 105 ? 14.130 0.764 -14.462 1.00 88.06 105 ILE A CA 1
ATOM 838 C C . ILE A 1 105 ? 14.043 2.170 -13.857 1.00 88.06 105 ILE A C 1
ATOM 840 O O . ILE A 1 105 ? 13.961 2.299 -12.634 1.00 88.06 105 ILE A O 1
ATOM 844 N N . ALA A 1 106 ? 14.054 3.202 -14.703 1.00 91.69 106 ALA A N 1
ATOM 845 C CA . ALA A 1 106 ? 13.728 4.574 -14.318 1.00 91.69 106 ALA A CA 1
ATOM 846 C C . ALA A 1 106 ? 12.209 4.748 -14.333 1.00 91.69 106 ALA A C 1
ATOM 848 O O . ALA A 1 106 ? 11.611 4.607 -15.400 1.00 91.69 106 ALA A O 1
ATOM 849 N N . THR A 1 107 ? 11.594 5.059 -13.194 1.00 93.06 107 THR A N 1
ATOM 850 C CA . THR A 1 107 ? 10.151 5.320 -13.116 1.00 93.06 107 THR A CA 1
ATOM 851 C C . THR A 1 107 ? 9.780 6.550 -13.952 1.00 93.06 107 THR A C 1
ATOM 853 O O . THR A 1 107 ? 10.419 7.597 -13.840 1.00 93.06 107 THR A O 1
ATOM 856 N N . LYS A 1 108 ? 8.751 6.416 -14.794 1.00 93.75 108 LYS A N 1
ATOM 857 C CA . LYS A 1 108 ? 8.146 7.500 -15.585 1.00 93.75 108 LYS A CA 1
ATOM 858 C C . LYS A 1 108 ? 6.749 7.841 -15.106 1.00 93.75 108 LYS A C 1
ATOM 860 O O . LYS A 1 108 ? 6.403 9.014 -15.025 1.00 93.75 108 LYS A O 1
ATOM 865 N N . GLU A 1 109 ? 5.968 6.814 -14.811 1.00 93.94 109 GLU A N 1
ATOM 866 C CA . GLU A 1 109 ? 4.597 6.954 -14.349 1.00 93.94 109 GLU A CA 1
ATOM 867 C C . GLU A 1 109 ? 4.439 6.128 -13.085 1.00 93.94 109 GLU A C 1
ATOM 869 O O . GLU A 1 109 ? 5.001 5.036 -12.960 1.00 93.94 109 GLU A O 1
ATOM 874 N N . THR A 1 110 ? 3.666 6.669 -12.155 1.00 94.44 110 THR A N 1
ATOM 875 C CA . THR A 1 110 ? 3.314 6.002 -10.913 1.00 94.44 110 THR A CA 1
ATOM 876 C C . THR A 1 110 ? 1.813 6.088 -10.764 1.00 94.44 110 THR A C 1
ATOM 878 O O . THR A 1 110 ? 1.254 7.184 -10.714 1.00 94.44 110 THR A O 1
ATOM 881 N N . HIS A 1 111 ? 1.178 4.932 -10.664 1.00 95.31 111 HIS A N 1
ATOM 882 C CA . HIS A 1 111 ? -0.193 4.828 -10.219 1.00 95.31 111 HIS A CA 1
ATOM 883 C C . HIS A 1 111 ? -0.233 4.298 -8.800 1.00 95.31 111 HIS A C 1
ATOM 885 O O . HIS A 1 111 ? 0.489 3.363 -8.463 1.00 95.31 111 HIS A O 1
ATOM 891 N N . THR A 1 112 ? -1.064 4.905 -7.964 1.00 95.62 112 THR A N 1
ATOM 892 C CA . THR A 1 112 ? -1.203 4.505 -6.566 1.00 95.62 112 THR A CA 1
ATOM 893 C C . THR A 1 112 ? -2.666 4.256 -6.272 1.00 95.62 112 THR A C 1
ATOM 895 O O . THR A 1 112 ? -3.489 5.149 -6.422 1.00 95.62 112 THR A O 1
ATOM 898 N N . TYR A 1 113 ? -2.991 3.056 -5.817 1.00 96.75 113 TYR A N 1
ATOM 899 C CA . TYR A 1 113 ? -4.353 2.635 -5.526 1.00 96.75 113 TYR A CA 1
ATOM 900 C C . TYR A 1 113 ? -4.448 2.186 -4.078 1.00 96.75 113 TYR A C 1
ATOM 902 O O . TYR A 1 113 ? -3.557 1.494 -3.579 1.00 96.75 113 TYR A O 1
ATOM 910 N N . ILE A 1 114 ? -5.547 2.532 -3.412 1.00 97.31 114 ILE A N 1
ATOM 911 C CA . ILE A 1 114 ? -5.853 1.972 -2.098 1.00 97.31 114 ILE A CA 1
ATOM 912 C C . ILE A 1 114 ? -6.978 0.948 -2.193 1.00 97.31 114 ILE A C 1
ATOM 914 O O . ILE A 1 114 ? -8.001 1.158 -2.850 1.00 97.31 114 ILE A O 1
ATOM 918 N N . PHE A 1 115 ? -6.773 -0.166 -1.502 1.00 98.31 115 PHE A N 1
ATOM 919 C CA . PHE A 1 115 ? -7.723 -1.256 -1.372 1.00 98.31 115 PHE A CA 1
ATOM 920 C C . PHE A 1 115 ? -8.051 -1.503 0.099 1.00 98.31 115 PHE A C 1
ATOM 922 O O . PHE A 1 115 ? -7.205 -1.337 0.977 1.00 98.31 115 PHE A O 1
ATOM 929 N N . GLU A 1 116 ? -9.275 -1.953 0.359 1.00 98.12 116 GLU A N 1
ATOM 930 C CA . GLU A 1 116 ? -9.727 -2.374 1.686 1.00 98.12 116 GLU A CA 1
ATOM 931 C C . GLU A 1 116 ? -10.163 -3.837 1.649 1.00 98.12 116 GLU A C 1
ATOM 933 O O . GLU A 1 116 ? -10.900 -4.264 0.754 1.00 98.12 116 GLU A O 1
ATOM 938 N N . ASN A 1 117 ? -9.719 -4.616 2.631 1.00 97.56 117 ASN A N 1
ATOM 939 C CA . ASN A 1 117 ? -10.132 -5.997 2.788 1.00 97.56 117 ASN A CA 1
ATOM 940 C C . ASN A 1 117 ? -11.490 -6.061 3.491 1.00 97.56 117 ASN A C 1
ATOM 942 O O . ASN A 1 117 ? -11.627 -5.725 4.667 1.00 97.56 117 ASN A O 1
ATOM 946 N N . LYS A 1 118 ? -12.504 -6.535 2.771 1.00 94.00 118 LYS A N 1
ATOM 947 C CA . LYS A 1 118 ? -13.848 -6.788 3.291 1.00 94.00 118 LYS A CA 1
ATOM 948 C C . LYS A 1 118 ? -14.125 -8.277 3.230 1.00 94.00 118 LYS A C 1
ATOM 950 O O . LYS A 1 118 ? -14.420 -8.822 2.167 1.00 94.00 118 LYS A O 1
ATOM 955 N N . ASN A 1 119 ? -14.058 -8.934 4.387 1.00 91.56 119 ASN A N 1
ATOM 956 C CA . ASN A 1 119 ? -14.353 -10.362 4.540 1.00 91.56 119 ASN A CA 1
ATOM 957 C C . ASN A 1 119 ? -13.498 -11.254 3.619 1.00 91.56 119 ASN A C 1
ATOM 959 O O . ASN A 1 119 ? -14.017 -12.136 2.932 1.00 91.56 119 ASN A O 1
ATOM 963 N N . GLY A 1 120 ? -12.188 -10.997 3.568 1.00 91.75 120 GLY A N 1
ATOM 964 C CA . GLY A 1 120 ? -11.233 -11.771 2.772 1.00 91.75 120 GLY A CA 1
ATOM 965 C C . GLY A 1 120 ? -11.176 -11.385 1.293 1.00 91.75 120 GLY A C 1
ATOM 966 O O . GLY A 1 120 ? -10.475 -12.042 0.527 1.00 91.75 120 GLY A O 1
ATOM 967 N N . LYS A 1 121 ? -11.896 -10.339 0.872 1.00 95.31 121 LYS A N 1
ATOM 968 C CA . LYS A 1 121 ? -11.871 -9.823 -0.502 1.00 95.31 121 LYS A CA 1
ATOM 969 C C . LYS A 1 121 ? -11.391 -8.383 -0.521 1.00 95.31 121 LYS A C 1
ATOM 971 O O . LYS A 1 121 ? -11.880 -7.563 0.249 1.00 95.31 121 LYS A O 1
ATOM 976 N N . TRP A 1 122 ? -10.479 -8.076 -1.431 1.00 97.56 122 TRP A N 1
ATOM 977 C CA . TRP A 1 122 ? -10.022 -6.712 -1.660 1.00 97.56 122 TRP A CA 1
ATOM 978 C C . TRP A 1 122 ? -11.032 -5.949 -2.509 1.00 97.56 122 TRP A C 1
ATOM 980 O O . TRP A 1 122 ? -11.404 -6.399 -3.592 1.00 97.56 122 TRP A O 1
ATOM 990 N N . ALA A 1 123 ? -11.473 -4.803 -2.004 1.00 97.00 123 ALA A N 1
ATOM 991 C CA . ALA A 1 123 ? -12.289 -3.843 -2.727 1.00 97.00 123 ALA A CA 1
ATOM 992 C C . ALA A 1 123 ? -11.432 -2.623 -3.067 1.00 97.00 123 ALA A C 1
ATOM 994 O O . ALA A 1 123 ? -10.729 -2.117 -2.192 1.00 97.00 123 ALA A O 1
ATOM 995 N N . PHE A 1 124 ? -11.495 -2.165 -4.316 1.00 97.06 124 PHE A N 1
ATOM 996 C CA . PHE A 1 124 ? -10.916 -0.886 -4.714 1.00 97.06 124 PHE A CA 1
ATOM 997 C C . PHE A 1 124 ? -11.630 0.251 -3.981 1.00 97.06 124 PHE A C 1
ATOM 999 O O . PHE A 1 124 ? -12.849 0.210 -3.798 1.00 97.06 124 PHE A O 1
ATOM 1006 N N . ILE A 1 125 ? -10.863 1.234 -3.515 1.00 96.81 125 ILE A N 1
ATOM 1007 C CA . ILE A 1 125 ? -11.392 2.333 -2.710 1.00 96.81 125 ILE A CA 1
ATOM 1008 C C . ILE A 1 125 ? -11.173 3.687 -3.368 1.00 96.81 125 ILE A C 1
ATOM 1010 O O . ILE A 1 125 ? -12.094 4.501 -3.333 1.00 96.81 125 ILE A O 1
ATOM 1014 N N . GLU A 1 126 ? -9.967 3.958 -3.863 1.00 95.50 126 GLU A N 1
ATOM 1015 C CA . GLU A 1 126 ? -9.614 5.253 -4.447 1.00 95.50 126 GLU A CA 1
ATOM 1016 C C . GLU A 1 126 ? -8.349 5.149 -5.305 1.00 95.50 126 GLU A C 1
ATOM 1018 O O . GLU A 1 126 ? -7.423 4.393 -4.979 1.00 95.50 126 GLU A O 1
ATOM 1023 N N . ASP A 1 127 ? -8.312 5.950 -6.370 1.00 95.19 127 ASP A N 1
ATOM 1024 C CA . ASP A 1 127 ? -7.101 6.220 -7.139 1.00 95.19 127 ASP A CA 1
ATOM 1025 C C . ASP A 1 127 ? -6.398 7.448 -6.545 1.00 95.19 127 ASP A C 1
ATOM 1027 O O . ASP A 1 127 ? -6.890 8.574 -6.596 1.00 95.19 127 ASP A O 1
ATOM 1031 N N . LEU A 1 128 ? -5.231 7.215 -5.957 1.00 94.00 128 LEU A N 1
ATOM 1032 C CA . LEU A 1 128 ? -4.395 8.215 -5.306 1.00 94.00 128 LEU A CA 1
ATOM 1033 C C . LEU A 1 128 ? -3.285 8.732 -6.237 1.00 94.00 128 LEU A C 1
ATOM 1035 O O . LEU A 1 128 ? -2.430 9.491 -5.791 1.00 94.00 128 LEU A O 1
ATOM 1039 N N . SER A 1 129 ? -3.278 8.359 -7.523 1.00 91.81 129 SER A N 1
ATOM 1040 C CA . SER A 1 129 ? -2.227 8.742 -8.485 1.00 91.81 129 SER A CA 1
ATOM 1041 C C . SER A 1 129 ? -2.113 10.256 -8.688 1.00 91.81 129 SER A C 1
ATOM 1043 O O . SER A 1 129 ? -1.057 10.752 -9.068 1.00 91.81 129 SER A O 1
ATOM 1045 N N . SER A 1 130 ? -3.192 11.006 -8.440 1.00 89.62 130 SER A N 1
ATOM 1046 C CA . SER A 1 130 ? -3.177 12.471 -8.510 1.00 89.62 130 SER A CA 1
ATOM 1047 C C . SER A 1 130 ? -2.712 13.150 -7.220 1.00 89.62 130 SER A C 1
ATOM 1049 O O . SER A 1 130 ? -2.563 14.373 -7.224 1.00 89.62 130 SER A O 1
ATOM 1051 N N . MET A 1 131 ? -2.536 12.409 -6.117 1.00 87.50 131 MET A N 1
ATOM 1052 C CA . MET A 1 131 ? -2.090 12.991 -4.852 1.00 87.50 131 MET A CA 1
ATOM 1053 C C . MET A 1 131 ? -0.634 13.423 -4.965 1.00 87.50 131 MET A C 1
ATOM 1055 O O . MET A 1 131 ? 0.239 12.646 -5.346 1.00 87.50 131 MET A O 1
ATOM 1059 N N . GLN A 1 132 ? -0.366 14.680 -4.623 1.00 80.50 132 GLN A N 1
ATOM 1060 C CA . GLN A 1 132 ? 0.950 15.275 -4.875 1.00 80.50 132 GLN A CA 1
ATOM 1061 C C . GLN A 1 132 ? 1.910 15.131 -3.695 1.00 80.50 132 GLN A C 1
ATOM 1063 O O . GLN A 1 132 ? 3.112 15.352 -3.840 1.00 80.50 132 GLN A O 1
ATOM 1068 N N . ASN A 1 133 ? 1.395 14.822 -2.503 1.00 86.31 133 ASN A N 1
ATOM 1069 C CA . ASN A 1 133 ? 2.190 14.796 -1.283 1.00 86.31 133 ASN A CA 1
ATOM 1070 C C . ASN A 1 133 ? 1.583 13.893 -0.198 1.00 86.31 133 ASN A C 1
ATOM 1072 O O . ASN A 1 133 ? 0.408 13.531 -0.219 1.00 86.31 133 ASN A O 1
ATOM 1076 N N . ILE A 1 134 ? 2.406 13.592 0.808 1.00 86.88 134 ILE A N 1
ATOM 1077 C CA . ILE A 1 134 ? 2.036 12.750 1.951 1.00 86.88 134 ILE A CA 1
ATOM 1078 C C . ILE A 1 134 ? 0.933 13.363 2.829 1.00 86.88 134 ILE A C 1
ATOM 1080 O O . ILE A 1 134 ? 0.194 12.636 3.488 1.00 86.88 134 ILE A O 1
ATOM 1084 N N . SER A 1 135 ? 0.783 14.693 2.842 1.00 89.94 135 SER A N 1
ATOM 1085 C CA . SER A 1 135 ? -0.258 15.341 3.643 1.00 89.94 135 SER A CA 1
ATOM 1086 C C . SER A 1 135 ? -1.652 15.048 3.094 1.00 89.94 135 SER A C 1
ATOM 1088 O O . SER A 1 135 ? -2.575 14.866 3.883 1.00 89.94 135 SER A O 1
ATOM 1090 N N . GLU A 1 136 ? -1.821 15.000 1.772 1.00 91.62 136 GLU A N 1
ATOM 1091 C CA . GLU A 1 136 ? -3.090 14.627 1.134 1.00 91.62 136 GLU A CA 1
ATOM 1092 C C . GLU A 1 136 ? -3.471 13.185 1.461 1.00 91.62 136 GLU A C 1
ATOM 1094 O O . GLU A 1 136 ? -4.614 12.922 1.840 1.00 91.62 136 GLU A O 1
ATOM 1099 N N . PHE A 1 137 ? -2.493 12.278 1.422 1.00 90.25 137 PHE A N 1
ATOM 1100 C CA . PHE A 1 137 ? -2.680 10.889 1.825 1.00 90.25 137 PHE A CA 1
ATOM 1101 C C . PHE A 1 137 ? -3.091 10.763 3.301 1.00 90.25 137 PHE A C 1
ATOM 1103 O O . PHE A 1 137 ? -4.104 10.136 3.615 1.00 90.25 137 PHE A O 1
ATOM 1110 N N . ASN A 1 138 ? -2.372 11.427 4.210 1.00 91.62 138 ASN A N 1
ATOM 1111 C CA . ASN A 1 138 ? -2.701 11.415 5.639 1.00 91.62 138 ASN A CA 1
ATOM 1112 C C . ASN A 1 138 ? -4.087 12.014 5.915 1.00 91.62 138 ASN A C 1
ATOM 1114 O O . ASN A 1 138 ? -4.849 11.472 6.714 1.00 91.62 138 ASN A O 1
ATOM 1118 N N . ASN A 1 139 ? -4.454 13.095 5.220 1.00 94.06 139 ASN A N 1
ATOM 1119 C CA . ASN A 1 139 ? -5.785 13.691 5.327 1.00 94.06 139 ASN A CA 1
ATOM 1120 C C . ASN A 1 139 ? -6.878 12.742 4.828 1.00 94.06 139 ASN A C 1
ATOM 1122 O O . ASN A 1 139 ? -7.937 12.652 5.448 1.00 94.06 139 ASN A O 1
ATOM 1126 N N . PHE A 1 140 ? -6.637 12.019 3.733 1.00 94.12 140 PHE A N 1
ATOM 1127 C CA . PHE A 1 140 ? -7.558 10.996 3.249 1.00 94.12 140 PHE A CA 1
ATOM 1128 C C . PHE A 1 140 ? -7.774 9.902 4.302 1.00 94.12 140 PHE A C 1
ATOM 1130 O O . PHE A 1 140 ? -8.923 9.585 4.620 1.00 94.12 140 PHE A O 1
ATOM 1137 N N . LEU A 1 141 ? -6.698 9.377 4.895 1.00 94.69 141 LEU A N 1
ATOM 1138 C CA . LEU A 1 141 ? -6.796 8.343 5.926 1.00 94.69 141 LEU A CA 1
ATOM 1139 C C . LEU A 1 141 ? -7.528 8.836 7.176 1.00 94.69 141 LEU A C 1
ATOM 1141 O O . LEU A 1 141 ? -8.423 8.153 7.679 1.00 94.69 141 LEU A O 1
ATOM 1145 N N . LYS A 1 142 ? -7.222 10.055 7.624 1.00 96.19 142 LYS A N 1
ATOM 1146 C CA . LYS A 1 142 ? -7.907 10.692 8.749 1.00 96.19 142 LYS A CA 1
ATOM 1147 C C . LYS A 1 142 ? -9.396 10.876 8.472 1.00 96.19 142 LYS A C 1
ATOM 1149 O O . LYS A 1 142 ? -10.225 10.500 9.291 1.00 96.19 142 LYS A O 1
ATOM 1154 N N . ASN A 1 143 ? -9.761 11.405 7.309 1.00 96.25 143 ASN A N 1
ATOM 1155 C CA . ASN A 1 143 ? -11.160 11.697 6.996 1.00 96.25 143 ASN A CA 1
ATOM 1156 C C . ASN A 1 143 ? -11.988 10.431 6.737 1.00 96.25 143 ASN A C 1
ATOM 1158 O O . ASN A 1 143 ? -13.156 10.380 7.118 1.00 96.25 143 ASN A O 1
ATOM 1162 N N . LYS A 1 144 ? -11.406 9.419 6.081 1.00 96.12 144 LYS A N 1
ATOM 1163 C CA . LYS A 1 144 ? -12.125 8.198 5.687 1.00 96.12 144 LYS A CA 1
ATOM 1164 C C . LYS A 1 144 ? -12.150 7.138 6.784 1.00 96.12 144 LYS A C 1
ATOM 1166 O O . LYS A 1 144 ? -13.170 6.475 6.953 1.00 96.12 144 LYS A O 1
ATOM 1171 N N . TYR A 1 145 ? -11.050 6.988 7.518 1.00 95.31 145 TYR A N 1
ATOM 1172 C CA . TYR A 1 145 ? -10.864 5.916 8.499 1.00 95.31 145 TYR A CA 1
ATOM 1173 C C . TYR A 1 145 ? -10.680 6.417 9.931 1.00 95.31 145 TYR A C 1
ATOM 1175 O O . TYR A 1 145 ? -10.596 5.592 10.838 1.00 95.31 145 TYR A O 1
ATOM 1183 N N . ASN A 1 146 ? -10.621 7.735 10.157 1.00 96.25 146 ASN A N 1
ATOM 1184 C CA . ASN A 1 146 ? -10.266 8.311 11.457 1.00 96.25 146 ASN A CA 1
ATOM 1185 C C . ASN A 1 146 ? -8.923 7.763 11.974 1.00 96.25 146 ASN A C 1
ATOM 1187 O O . ASN A 1 146 ? -8.789 7.432 13.156 1.00 96.25 146 ASN A O 1
ATOM 1191 N N . LEU A 1 147 ? -7.978 7.601 11.038 1.00 95.19 147 LEU A N 1
ATOM 1192 C CA . LEU A 1 147 ? -6.648 7.035 11.237 1.00 95.19 147 LEU A CA 1
ATOM 1193 C C . LEU A 1 147 ? -5.574 8.112 11.050 1.00 95.19 147 LEU A C 1
ATOM 1195 O O . LEU A 1 147 ? -5.535 8.775 10.015 1.00 95.19 147 LEU A O 1
ATOM 1199 N N . GLU A 1 148 ? -4.674 8.237 12.022 1.00 95.06 148 GLU A N 1
ATOM 1200 C CA . GLU A 1 148 ? -3.540 9.166 11.993 1.00 95.06 148 GLU A CA 1
ATOM 1201 C C . GLU A 1 148 ? -2.250 8.435 12.391 1.00 95.06 148 GLU A C 1
ATOM 1203 O O . GLU A 1 148 ? -2.163 7.898 13.493 1.00 95.06 148 GLU A O 1
ATOM 1208 N N . PHE A 1 149 ? -1.242 8.408 11.518 1.00 89.06 149 PHE A N 1
ATOM 1209 C CA . PHE A 1 149 ? 0.086 7.880 11.859 1.00 89.06 149 PHE A CA 1
ATOM 1210 C C . PHE A 1 149 ? 0.871 8.887 12.712 1.00 89.06 149 PHE A C 1
ATOM 1212 O O . PHE A 1 149 ? 0.760 10.095 12.481 1.00 89.06 149 PHE A O 1
ATOM 1219 N N . LYS A 1 150 ? 1.634 8.397 13.697 1.00 84.12 150 LYS A N 1
ATOM 1220 C CA . LYS A 1 150 ? 2.478 9.222 14.576 1.00 84.12 150 LYS A CA 1
ATOM 1221 C C . LYS A 1 150 ? 3.923 9.313 14.099 1.00 84.12 150 LYS A C 1
ATOM 1223 O O . LYS A 1 150 ? 4.423 8.320 13.531 1.00 84.12 150 LYS A O 1
#

Solvent-accessible surface area (backbone atoms only — not comparable to full-atom values): 9233 Å² total; per-residue (Å²): 132,90,87,86,88,81,89,83,80,88,79,90,90,89,88,80,90,85,81,78,77,80,81,73,76,65,82,74,76,72,74,74,72,83,73,85,59,88,82,40,51,74,79,50,73,48,77,44,56,28,30,47,78,87,36,83,43,65,32,45,38,37,34,31,40,48,76,41,79,87,78,29,32,36,42,36,37,43,38,32,25,42,84,86,72,42,76,34,42,33,43,39,37,43,30,37,39,44,80,40,98,86,79,50,66,46,77,75,45,63,43,33,36,37,31,38,46,58,94,91,38,75,39,71,72,48,81,49,50,82,58,87,50,71,66,58,53,50,50,49,38,33,72,76,64,39,32,45,82,113

Secondary structure (DSSP, 8-state):
-----------------------------PPP----GGGSEEEEEEEEEEEETTEEEEEEEEEEEEEETTTTEEEEEEEEE-TTS-EEEEEEEEEEEEE-TTS-EEEEEEEEEEEEEETTEEEEEEE-TT--SHHHHHHHHHHHH-EEE-

Sequence (150 aa):
MKRSNLFVAGLVSAVLFFILPFLAYGQISSEPVMPDYTKWEKLDSRNYTAVLNGKDIELLEEFYQITDFVNLKRNSVNLIYNDANNPWLALHIEETGEKQSGGGIATKETHTYIFENKNGKWAFIEDLSSMQNISEFNNFLKNKYNLEFK

Radius of gyration: 26.74 Å; Cα contacts (8 Å, |Δi|>4): 249; chains: 1; bounding box: 99×44×59 Å

pLDDT: mean 84.74, std 19.46, range [36.41, 98.5]

Organism: NCBI:txid1802659

Nearest PDB structures (foldseek):
  2i99-assembly1_B  TM=6.633E-01  e=6.440E-01  Homo sapiens
  3aae-assembly1_A  TM=3.164E-01  e=3.754E-01  Gallus gallus
  7ccc-assembly1_C  TM=3.633E-01  e=5.190E-01  Mus musculus
  7dsb-assembly1_A  TM=3.467E-01  e=7.174E-01  Gallus gallus
  2jgs-assembly1_A  TM=4.099E-01  e=4.743E+00  Gallus gallus